Protein AF-A0A397TWY8-F1 (afdb_monomer)

Foldseek 3Di:
DDDDDPPPVVVVVVCVVVVHDDDDDPPPDVLVVVLVCQQSPPPPVRHDDPVVSVVSVCVVVPPPPPPVVVVVVVCVVCVVVPDPVPPPPPPPDD

Secondary structure (DSSP, 8-state):
--------HHHHHHHHHTT--PPPPTT--HHHHHHHHHHT-S-TT-PPPHHHHHHHHHHHTTS----HHHHHHHHHHHTTTS-TTS--------

InterPro domains:
  IPR011009 Protein kinase-like domain superfamily [SSF56112] (2-70)

Sequence (94 aa):
MLPSQSLNLYAIIIHIYKGGREIPVEGTPDSCIQLYKRCWNYDPNQPPELEEIQESLLNLSGKENFGTSKFDEFILYITPKISNSDIQLSTNSN

Solvent-accessible surface area (backbone atoms only — not comparable to full-atom values): 6191 Å² total; per-residue (Å²): 136,88,76,94,60,90,76,55,62,68,60,50,51,52,38,46,73,73,68,51,72,87,77,82,58,90,89,61,56,68,68,61,54,51,50,53,52,48,57,60,44,83,52,86,90,60,53,69,52,72,66,58,51,50,52,51,52,41,63,71,64,63,74,59,81,75,53,62,65,62,56,49,50,49,48,62,65,46,56,80,70,59,58,78,82,76,67,81,74,79,79,80,82,130

Nearest PDB structures (foldseek):
  4f4p-assembly1_A  TM=8.147E-01  e=1.293E-01  Homo sapiens
  6bl8-assembly2_B  TM=7.814E-01  e=1.132E-01  Homo sapiens
  5hu9-assembly1_A  TM=7.916E-01  e=1.479E-01  Homo sapiens
  7ybo-assembly1_A  TM=8.329E-01  e=2.885E-01  Homo sapiens
  5d10-assembly1_A  TM=7.409E-01  e=4.926E-01  Gallus gallus

Organism: NCBI:txid44941

Radius of gyration: 17.74 Å; Cα contacts (8 Å, |Δi|>4): 25; chains: 1; bounding box: 46×34×34 Å

Mean predicted aligned error: 14.89 Å

Structure (mmCIF, N/CA/C/O backbone):
data_AF-A0A397TWY8-F1
#
_entry.id   AF-A0A397TWY8-F1
#
loop_
_atom_site.group_PDB
_atom_site.id
_atom_site.type_symbol
_atom_site.label_atom_id
_atom_site.label_alt_id
_atom_site.label_comp_id
_atom_site.label_asym_id
_atom_site.label_entity_id
_atom_site.label_seq_id
_atom_site.pdbx_PDB_ins_code
_atom_site.Cartn_x
_atom_site.Cartn_y
_atom_site.Cartn_z
_atom_site.occupancy
_atom_site.B_iso_or_equiv
_atom_site.auth_seq_id
_atom_site.auth_comp_id
_atom_site.auth_asym_id
_atom_site.auth_atom_id
_atom_site.pdbx_PDB_model_num
ATOM 1 N N . MET A 1 1 ? -10.827 -13.482 -8.208 1.00 39.81 1 MET A N 1
ATOM 2 C CA . MET A 1 1 ? -10.309 -14.870 -8.178 1.00 39.81 1 MET A CA 1
ATOM 3 C C . MET A 1 1 ? -8.807 -14.810 -8.426 1.00 39.81 1 MET A C 1
ATOM 5 O O . MET A 1 1 ? -8.423 -14.418 -9.517 1.00 39.81 1 MET A O 1
ATOM 9 N N . LEU A 1 2 ? -7.968 -15.085 -7.419 1.00 43.66 2 LEU A N 1
ATOM 10 C CA . LEU A 1 2 ? -6.505 -15.109 -7.572 1.00 43.66 2 LEU A CA 1
ATOM 11 C C . LEU A 1 2 ? -6.040 -16.550 -7.823 1.00 43.66 2 LEU A C 1
ATOM 13 O O . LEU A 1 2 ? -6.226 -17.388 -6.940 1.00 43.66 2 LEU A O 1
ATOM 17 N N . PRO A 1 3 ? -5.433 -16.863 -8.981 1.00 51.25 3 PRO A N 1
ATOM 18 C CA . PRO A 1 3 ? -4.755 -18.125 -9.178 1.00 51.25 3 PRO A CA 1
ATOM 19 C C . PRO A 1 3 ? -3.271 -17.968 -8.838 1.00 51.25 3 PRO A C 1
ATOM 21 O O . PRO A 1 3 ? -2.538 -17.205 -9.462 1.00 51.25 3 PRO A O 1
ATOM 24 N N . SER A 1 4 ? -2.855 -18.750 -7.847 1.00 58.91 4 SER A N 1
ATOM 25 C CA . SER A 1 4 ? -1.511 -19.305 -7.707 1.00 58.91 4 SER A CA 1
ATOM 26 C C . SER A 1 4 ? -0.871 -19.593 -9.074 1.00 58.91 4 SER A C 1
ATOM 28 O O . SER A 1 4 ? -1.189 -20.580 -9.735 1.00 58.91 4 SER A O 1
ATOM 30 N N . GLN A 1 5 ? 0.036 -18.726 -9.502 1.00 54.97 5 GLN A N 1
ATOM 31 C CA . GLN A 1 5 ? 1.116 -19.066 -10.417 1.00 54.97 5 GLN A CA 1
ATOM 32 C C . GLN A 1 5 ? 2.356 -18.454 -9.792 1.00 54.97 5 GLN A C 1
ATOM 34 O O . GLN A 1 5 ? 2.296 -17.314 -9.336 1.00 54.97 5 GLN A O 1
ATOM 39 N N . SER A 1 6 ? 3.426 -19.243 -9.691 1.00 61.12 6 SER A N 1
ATOM 40 C CA . SER A 1 6 ? 4.745 -18.837 -9.198 1.00 61.12 6 SER A CA 1
ATOM 41 C C . SER A 1 6 ? 4.995 -17.348 -9.447 1.00 61.12 6 SER A C 1
ATOM 43 O O . SER A 1 6 ? 5.183 -16.908 -10.583 1.00 61.12 6 SER A O 1
ATOM 45 N N . LEU A 1 7 ? 4.905 -16.560 -8.377 1.00 61.97 7 LEU A N 1
ATOM 46 C CA . LEU A 1 7 ? 5.090 -15.124 -8.444 1.00 61.97 7 LEU A CA 1
ATOM 47 C C . LEU A 1 7 ? 6.565 -14.905 -8.783 1.00 61.97 7 LEU A C 1
ATOM 49 O O . LEU A 1 7 ? 7.442 -15.118 -7.945 1.00 61.97 7 LEU A O 1
ATOM 53 N N . ASN A 1 8 ? 6.855 -14.518 -10.024 1.00 83.50 8 ASN A N 1
ATOM 54 C CA . ASN A 1 8 ? 8.180 -14.032 -10.367 1.00 83.50 8 ASN A CA 1
ATOM 55 C C . ASN A 1 8 ? 8.381 -12.721 -9.596 1.00 83.50 8 ASN A C 1
ATOM 57 O O . ASN A 1 8 ? 7.934 -11.661 -10.031 1.00 83.50 8 ASN A O 1
ATOM 61 N N . LEU A 1 9 ? 9.029 -12.814 -8.433 1.00 84.19 9 LEU A N 1
ATOM 62 C CA . LEU A 1 9 ? 9.267 -11.689 -7.534 1.00 84.19 9 LEU A CA 1
ATOM 63 C C . LEU A 1 9 ? 9.917 -10.513 -8.272 1.00 84.19 9 LEU A C 1
ATOM 65 O O . LEU A 1 9 ? 9.551 -9.364 -8.050 1.00 84.19 9 LEU A O 1
ATOM 69 N N . TYR A 1 10 ? 10.815 -10.806 -9.213 1.00 88.19 10 TYR A N 1
ATOM 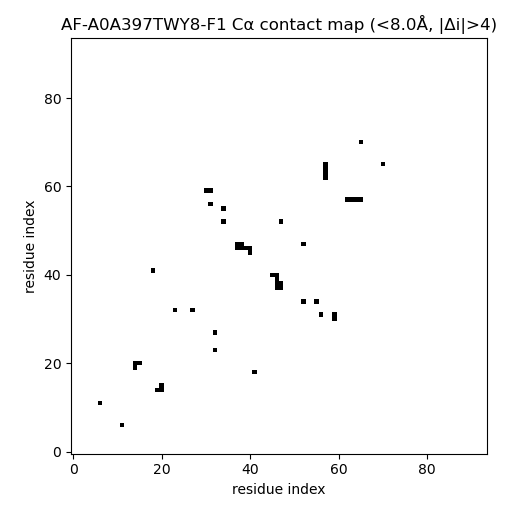70 C CA . TYR A 1 10 ? 11.471 -9.798 -10.037 1.00 88.19 10 TYR A CA 1
ATOM 71 C C . TYR A 1 10 ? 10.481 -9.055 -10.947 1.00 88.19 10 TYR A C 1
ATOM 73 O O . TYR A 1 10 ? 10.519 -7.829 -11.033 1.00 88.19 10 TYR A O 1
ATOM 81 N N . ALA A 1 11 ? 9.539 -9.768 -11.569 1.00 90.06 11 ALA A N 1
ATOM 82 C CA . ALA A 1 11 ? 8.483 -9.155 -12.374 1.00 90.06 11 ALA A CA 1
ATOM 83 C C . ALA A 1 11 ? 7.557 -8.260 -11.531 1.00 90.06 11 ALA A C 1
ATOM 85 O O . ALA A 1 11 ? 7.192 -7.173 -11.977 1.00 90.06 11 ALA A O 1
ATOM 86 N N . ILE A 1 12 ? 7.227 -8.675 -10.304 1.00 88.62 12 ILE A N 1
ATOM 87 C CA . ILE A 1 12 ? 6.420 -7.871 -9.371 1.00 88.62 12 ILE A CA 1
ATOM 88 C C . ILE A 1 12 ? 7.169 -6.610 -8.958 1.00 88.62 12 ILE A C 1
ATOM 90 O O . ILE A 1 12 ? 6.601 -5.524 -9.012 1.00 88.62 12 ILE A O 1
ATOM 94 N N . ILE A 1 13 ? 8.441 -6.741 -8.569 1.00 88.56 13 ILE A N 1
ATOM 95 C CA . ILE A 1 13 ? 9.271 -5.606 -8.155 1.00 88.56 13 ILE A CA 1
ATOM 96 C C . ILE A 1 13 ? 9.344 -4.584 -9.290 1.00 88.56 13 ILE A C 1
ATOM 98 O O . ILE A 1 13 ? 9.099 -3.403 -9.060 1.00 88.56 13 ILE A O 1
ATOM 102 N N . ILE A 1 14 ? 9.596 -5.029 -10.526 1.00 90.00 14 ILE A N 1
ATOM 103 C CA . ILE A 1 14 ? 9.599 -4.143 -11.699 1.00 90.00 14 ILE A CA 1
ATOM 104 C C . ILE A 1 14 ? 8.228 -3.496 -11.913 1.00 90.00 14 ILE A C 1
ATOM 106 O O . ILE A 1 14 ? 8.160 -2.306 -12.217 1.00 90.00 14 ILE A O 1
ATOM 110 N N . HIS A 1 15 ? 7.140 -4.256 -11.782 1.00 89.12 15 HIS A N 1
ATOM 111 C CA . HIS A 1 15 ? 5.784 -3.739 -11.955 1.00 89.12 15 HIS A CA 1
ATOM 112 C C . HIS A 1 15 ? 5.465 -2.640 -10.932 1.00 89.12 15 HIS A C 1
ATOM 114 O O . HIS A 1 15 ? 5.048 -1.553 -11.324 1.00 89.12 15 HIS A O 1
ATOM 120 N N . ILE A 1 16 ? 5.741 -2.882 -9.648 1.00 87.88 16 ILE A N 1
ATOM 121 C CA . ILE A 1 16 ? 5.523 -1.919 -8.560 1.00 87.88 16 ILE A CA 1
ATOM 122 C C . ILE A 1 16 ? 6.420 -0.689 -8.726 1.00 87.88 16 ILE A C 1
ATOM 124 O O . ILE A 1 16 ? 5.932 0.434 -8.580 1.00 87.88 16 ILE A O 1
ATOM 128 N N . TYR A 1 17 ? 7.697 -0.889 -9.078 1.00 86.25 17 TYR A N 1
ATOM 129 C CA . TYR A 1 17 ? 8.662 0.187 -9.333 1.00 86.25 17 TYR A CA 1
ATOM 130 C C . TYR A 1 17 ? 8.211 1.107 -10.474 1.00 86.25 17 TYR A C 1
ATOM 132 O O . TYR A 1 17 ? 8.377 2.320 -10.403 1.00 86.25 17 TYR A O 1
ATOM 140 N N . LYS A 1 18 ? 7.567 0.549 -11.505 1.00 88.88 18 LYS A N 1
ATOM 141 C CA . LYS A 1 18 ? 6.965 1.314 -12.609 1.00 88.88 18 LYS A CA 1
ATOM 142 C C . LYS A 1 18 ? 5.627 1.978 -12.251 1.00 88.88 18 LYS A C 1
ATOM 144 O O . LYS A 1 18 ? 4.982 2.536 -13.132 1.00 88.88 18 LYS A O 1
ATOM 149 N N . GLY A 1 19 ? 5.192 1.907 -10.993 1.00 85.75 19 GLY A N 1
ATOM 150 C CA . GLY A 1 19 ? 3.919 2.465 -10.533 1.00 85.75 19 GLY A CA 1
ATOM 151 C C . GLY A 1 19 ? 2.711 1.552 -10.751 1.00 85.75 19 GLY A C 1
ATOM 152 O O . GLY A 1 19 ? 1.583 1.969 -10.506 1.00 85.75 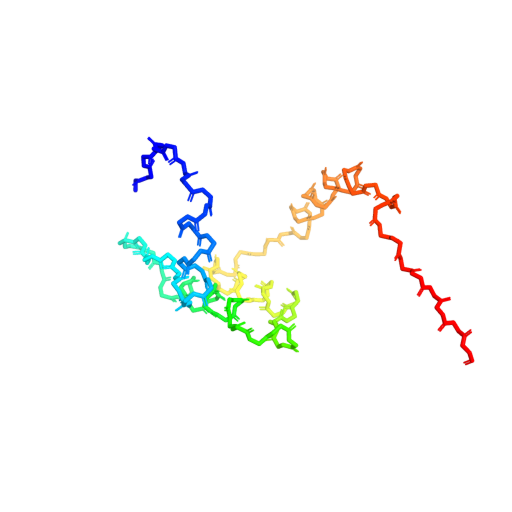19 GLY A O 1
ATOM 153 N N . GLY A 1 20 ? 2.919 0.307 -11.181 1.00 88.00 20 GLY A N 1
ATOM 154 C CA . GLY A 1 20 ? 1.858 -0.688 -11.283 1.00 88.00 20 GLY A CA 1
ATOM 155 C C . GLY A 1 20 ? 1.261 -1.025 -9.913 1.00 88.00 20 GLY A C 1
ATOM 156 O O . GLY A 1 20 ? 1.985 -1.136 -8.918 1.00 88.00 20 GLY A O 1
ATOM 157 N N . ARG A 1 21 ? -0.066 -1.146 -9.857 1.00 88.25 21 ARG A N 1
ATOM 158 C CA . ARG A 1 21 ? -0.869 -1.520 -8.680 1.00 88.25 21 ARG A CA 1
ATOM 159 C C . ARG A 1 21 ? -1.911 -2.543 -9.109 1.00 88.25 21 ARG A C 1
ATOM 161 O O . ARG A 1 21 ? -2.142 -2.702 -10.311 1.00 88.25 21 ARG A O 1
ATOM 168 N N . GLU A 1 22 ? -2.532 -3.239 -8.160 1.00 86.12 22 GLU A N 1
ATOM 169 C CA . GLU A 1 22 ? -3.584 -4.172 -8.534 1.00 86.12 22 GLU A CA 1
ATOM 170 C C . GLU A 1 22 ? -4.758 -3.470 -9.224 1.00 86.12 22 GLU A C 1
ATOM 172 O O . GLU A 1 22 ? -5.055 -2.290 -9.016 1.00 86.12 22 GLU A O 1
ATOM 177 N N . ILE A 1 23 ? -5.437 -4.236 -10.067 1.00 88.06 23 ILE A N 1
ATOM 178 C CA . ILE 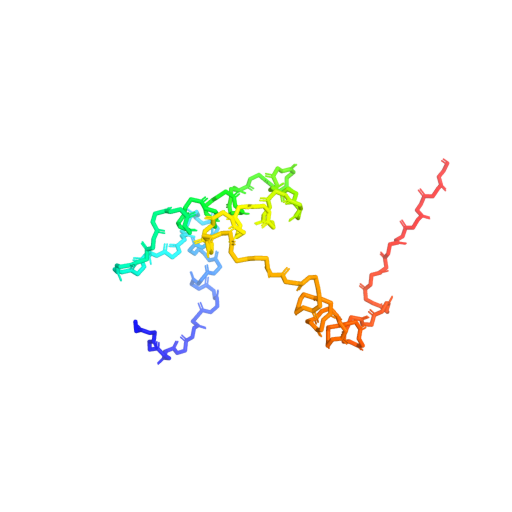A 1 23 ? -6.684 -3.815 -10.685 1.00 88.06 23 ILE A CA 1
ATOM 179 C C . ILE A 1 23 ? -7.798 -4.107 -9.671 1.00 88.06 23 ILE A C 1
ATOM 181 O O . ILE A 1 23 ? -7.855 -5.236 -9.170 1.00 88.06 23 ILE A O 1
ATOM 185 N N . PRO A 1 24 ? -8.679 -3.135 -9.366 1.00 88.00 24 PRO A N 1
ATOM 186 C CA . PRO A 1 24 ? -9.810 -3.375 -8.484 1.00 88.00 24 PRO A CA 1
ATOM 187 C C . PRO A 1 24 ? -10.633 -4.575 -8.955 1.00 88.00 24 PRO A C 1
ATOM 189 O O . PRO A 1 24 ? -10.918 -4.717 -10.145 1.00 88.00 24 PRO A O 1
ATOM 192 N N . VAL A 1 25 ? -11.035 -5.433 -8.020 1.00 89.81 25 VAL A N 1
ATOM 193 C CA . VAL A 1 25 ? -11.927 -6.553 -8.331 1.00 89.81 25 VAL A CA 1
ATOM 194 C C . VAL A 1 25 ? -13.333 -6.004 -8.562 1.00 89.81 25 VAL A C 1
ATOM 196 O O . VAL A 1 25 ? -13.793 -5.145 -7.810 1.00 89.81 25 VAL A O 1
ATOM 199 N N . GLU A 1 26 ? -14.027 -6.499 -9.584 1.00 89.38 26 GLU A N 1
ATOM 200 C CA . GLU A 1 26 ? -15.416 -6.121 -9.856 1.00 89.38 26 GLU A CA 1
ATOM 201 C C . GLU A 1 26 ? -16.303 -6.290 -8.610 1.00 89.38 26 GLU A C 1
ATOM 203 O O . GLU A 1 26 ? -16.219 -7.296 -7.902 1.00 89.38 26 GLU A O 1
ATOM 208 N N . GLY A 1 27 ? -17.120 -5.274 -8.317 1.00 85.19 27 GLY A N 1
ATOM 209 C CA . GLY A 1 27 ? -17.949 -5.215 -7.110 1.00 85.19 27 GLY A CA 1
ATOM 210 C C . GLY A 1 27 ? -17.229 -4.714 -5.851 1.00 85.19 27 GLY A C 1
ATOM 211 O O . GLY A 1 27 ? -17.866 -4.586 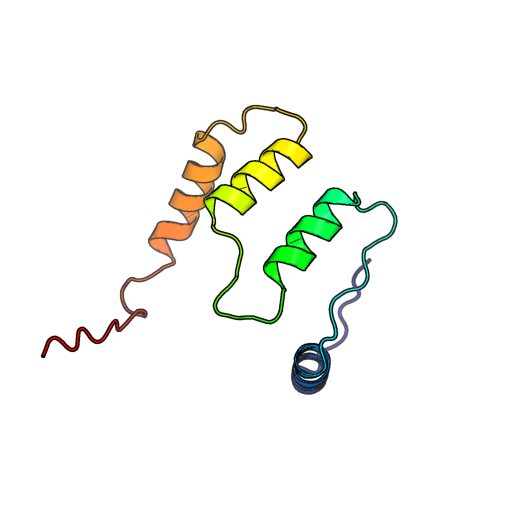-4.807 1.00 85.19 27 GLY A O 1
ATOM 212 N N . THR A 1 28 ? -15.932 -4.391 -5.923 1.00 84.12 28 THR A N 1
ATOM 213 C CA . THR A 1 28 ? -15.228 -3.715 -4.820 1.00 84.12 28 THR A CA 1
ATOM 214 C C . THR A 1 28 ? -15.779 -2.295 -4.647 1.00 84.12 28 THR A C 1
ATOM 216 O O . THR A 1 28 ? -15.799 -1.551 -5.628 1.00 84.12 28 THR A O 1
ATOM 219 N N . PRO A 1 29 ? -16.181 -1.878 -3.432 1.00 86.44 29 PRO A N 1
ATOM 220 C CA . PRO A 1 29 ? -16.665 -0.521 -3.199 1.00 86.44 29 PRO A CA 1
ATOM 221 C C . PRO A 1 29 ? -15.618 0.547 -3.547 1.00 86.44 29 PRO A C 1
ATOM 223 O O . PRO A 1 29 ? -14.458 0.438 -3.141 1.00 86.44 29 PRO A O 1
ATOM 226 N N . ASP A 1 30 ? -16.035 1.619 -4.228 1.00 84.56 30 ASP A N 1
ATOM 227 C CA . ASP A 1 30 ? -15.155 2.722 -4.656 1.00 84.56 30 ASP A CA 1
ATOM 228 C C . ASP A 1 30 ? -14.354 3.346 -3.516 1.00 84.56 30 ASP A C 1
ATOM 230 O O . ASP A 1 30 ? -13.216 3.780 -3.676 1.00 84.56 30 ASP A O 1
ATOM 234 N N . SER A 1 31 ? -14.948 3.390 -2.339 1.00 82.75 31 SER A N 1
ATOM 235 C CA . SER A 1 31 ? -14.363 3.962 -1.141 1.00 82.75 31 SER A CA 1
ATOM 236 C C . SER A 1 31 ? -13.236 3.078 -0.573 1.00 82.75 31 SER A C 1
ATOM 238 O O . SER A 1 31 ? -12.235 3.602 -0.086 1.00 82.75 31 SER A O 1
ATOM 240 N N . CYS A 1 32 ? -13.313 1.751 -0.736 1.00 83.94 32 CYS A N 1
ATOM 241 C CA . CYS A 1 32 ? -12.190 0.847 -0.460 1.00 83.94 32 CYS A CA 1
ATOM 242 C C . CYS A 1 32 ? -11.050 1.073 -1.468 1.00 83.94 32 CYS A C 1
ATOM 244 O O . CYS A 1 32 ? -9.884 1.145 -1.078 1.00 83.94 32 CYS A O 1
ATOM 246 N N . ILE A 1 33 ? -11.396 1.293 -2.744 1.00 87.75 33 ILE A N 1
ATOM 247 C CA . ILE A 1 33 ? -10.438 1.620 -3.812 1.00 87.75 33 ILE A CA 1
ATOM 248 C C . ILE A 1 33 ? -9.687 2.919 -3.520 1.00 87.75 33 ILE A C 1
ATOM 250 O O . ILE A 1 33 ? -8.472 2.998 -3.696 1.00 87.75 33 ILE A O 1
ATOM 254 N N . GLN A 1 34 ? -10.398 3.950 -3.073 1.00 86.88 34 GLN A N 1
ATOM 255 C CA . GLN A 1 34 ? -9.800 5.237 -2.726 1.00 86.88 34 GLN A CA 1
ATOM 256 C C . GLN A 1 34 ? -8.857 5.130 -1.527 1.00 86.88 34 GLN A C 1
ATOM 258 O O . GLN A 1 34 ? -7.776 5.718 -1.562 1.00 86.88 34 GLN A O 1
ATOM 263 N N . LEU A 1 35 ? -9.229 4.345 -0.510 1.00 87.75 35 LEU A N 1
ATOM 264 C CA . LEU A 1 35 ? -8.412 4.153 0.683 1.00 87.75 35 LEU A CA 1
ATOM 265 C C . LEU A 1 35 ? -7.051 3.547 0.338 1.00 87.75 35 LEU A C 1
ATOM 267 O O . LEU A 1 35 ? -6.019 4.148 0.632 1.00 87.75 35 LEU A O 1
ATOM 271 N N . TYR A 1 36 ? -7.024 2.399 -0.341 1.00 85.31 36 TYR A N 1
ATOM 272 C CA . TYR A 1 36 ? -5.743 1.766 -0.644 1.00 85.31 36 TYR A CA 1
ATOM 273 C C . TYR A 1 36 ? -4.917 2.579 -1.650 1.00 85.31 36 TYR A C 1
ATOM 275 O O . TYR A 1 36 ? -3.693 2.610 -1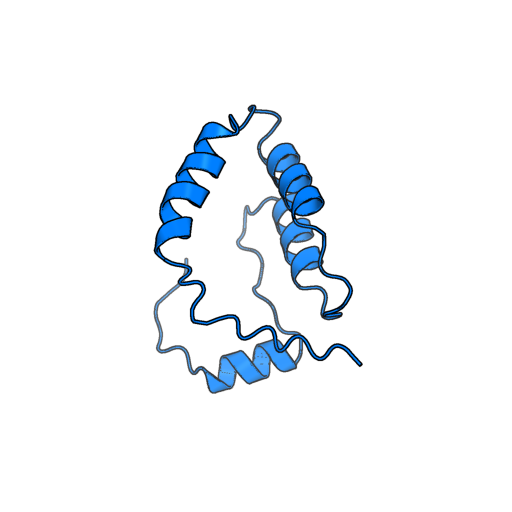.556 1.00 85.31 36 TYR A O 1
ATOM 283 N N . LYS A 1 37 ? -5.555 3.316 -2.576 1.00 86.50 37 LYS A N 1
ATOM 284 C CA . LYS A 1 37 ? -4.849 4.240 -3.480 1.00 86.50 37 LYS A CA 1
ATOM 285 C C . LYS A 1 37 ? -4.158 5.364 -2.714 1.00 86.50 37 LYS A C 1
ATOM 287 O O . LYS A 1 37 ? -3.041 5.725 -3.074 1.00 86.50 37 LYS A O 1
ATOM 292 N N . ARG A 1 38 ? -4.801 5.893 -1.668 1.00 85.19 38 ARG A N 1
ATOM 293 C CA . ARG A 1 38 ? -4.209 6.889 -0.766 1.00 85.19 38 ARG A CA 1
ATOM 294 C C . ARG A 1 38 ? -3.028 6.290 -0.004 1.00 85.19 38 ARG A C 1
ATOM 296 O O . ARG A 1 38 ? -1.965 6.897 0.002 1.00 85.19 38 ARG A O 1
ATOM 303 N N . CYS A 1 39 ? -3.175 5.081 0.539 1.00 85.31 39 CYS A N 1
ATOM 304 C CA . CYS A 1 39 ? -2.091 4.377 1.233 1.00 85.31 39 CYS A CA 1
ATOM 305 C C . CYS A 1 39 ? -0.887 4.059 0.330 1.00 85.31 39 CYS A C 1
ATOM 307 O O . CYS A 1 39 ? 0.244 4.032 0.799 1.00 85.31 39 CYS A O 1
ATOM 309 N N . TRP A 1 40 ? -1.120 3.814 -0.962 1.00 80.81 40 TRP A N 1
ATOM 310 C CA . TRP A 1 40 ? -0.077 3.492 -1.942 1.00 80.81 40 TRP A CA 1
ATOM 311 C C . TRP A 1 40 ? 0.467 4.675 -2.729 1.00 80.81 40 TRP A C 1
ATOM 313 O O . TRP A 1 40 ? 1.257 4.458 -3.665 1.00 80.81 40 TRP A O 1
ATOM 323 N N . ASN A 1 41 ? 0.046 5.897 -2.397 1.00 79.88 41 ASN A N 1
ATOM 324 C CA . ASN A 1 41 ? 0.626 7.077 -3.009 1.00 79.88 41 ASN A CA 1
ATOM 325 C C . ASN A 1 41 ? 2.147 7.031 -2.806 1.00 79.88 41 ASN A C 1
ATOM 327 O O . ASN A 1 41 ? 2.628 6.755 -1.713 1.00 79.88 41 ASN A O 1
ATOM 331 N N . TYR A 1 42 ? 2.896 7.199 -3.895 1.00 64.12 42 TYR A N 1
ATOM 332 C CA . TYR A 1 42 ? 4.314 6.833 -3.956 1.00 64.12 42 TYR A CA 1
ATOM 333 C C . TYR A 1 42 ? 5.202 7.685 -3.045 1.00 64.12 42 TYR A C 1
ATOM 335 O O . TYR A 1 42 ? 6.341 7.300 -2.815 1.00 64.12 42 TYR A O 1
ATOM 343 N N . ASP A 1 43 ? 4.713 8.817 -2.533 1.00 76.06 43 ASP A N 1
ATOM 344 C CA . ASP A 1 43 ? 5.476 9.643 -1.605 1.00 76.06 43 ASP A CA 1
ATOM 345 C C . ASP A 1 43 ? 5.608 8.938 -0.240 1.00 76.06 43 ASP A C 1
ATOM 347 O O . ASP A 1 43 ? 4.643 8.898 0.530 1.00 76.06 43 ASP A O 1
ATOM 351 N N . PRO A 1 44 ? 6.796 8.397 0.093 1.00 68.50 44 PRO A N 1
ATOM 352 C CA . PRO A 1 44 ? 7.009 7.681 1.345 1.00 68.50 44 PRO A CA 1
ATOM 353 C C . PRO A 1 44 ? 6.914 8.600 2.570 1.00 68.50 44 PRO A C 1
ATOM 355 O O . PRO A 1 44 ? 6.853 8.103 3.691 1.00 68.50 44 PRO A O 1
ATOM 358 N N . ASN A 1 45 ? 6.898 9.923 2.375 1.00 74.94 45 ASN A N 1
ATOM 359 C CA . ASN A 1 45 ? 6.749 10.905 3.446 1.00 74.94 45 ASN A CA 1
ATOM 360 C C . ASN A 1 45 ? 5.291 11.319 3.668 1.00 74.94 45 ASN A C 1
ATOM 362 O O . ASN A 1 45 ? 5.033 12.128 4.555 1.00 74.94 45 ASN A O 1
ATOM 366 N N . GLN A 1 46 ? 4.355 10.835 2.845 1.00 74.69 46 GLN A N 1
ATOM 367 C CA . GLN A 1 46 ? 2.938 11.198 2.908 1.00 74.69 46 GLN A CA 1
ATOM 368 C C . GLN A 1 46 ? 1.984 9.982 2.933 1.00 74.69 46 GLN A C 1
ATOM 370 O O . GLN A 1 46 ? 0.924 10.046 2.299 1.00 74.69 46 GLN A O 1
ATOM 375 N N . PRO A 1 47 ? 2.296 8.857 3.615 1.00 78.38 47 PRO A N 1
ATOM 376 C CA . PRO A 1 47 ? 1.260 7.873 3.885 1.00 78.38 47 PRO A CA 1
ATOM 377 C C . PRO A 1 47 ? 0.196 8.502 4.805 1.00 78.38 47 PRO A C 1
ATOM 379 O O . PRO A 1 47 ? 0.539 9.321 5.661 1.00 78.38 47 PRO A O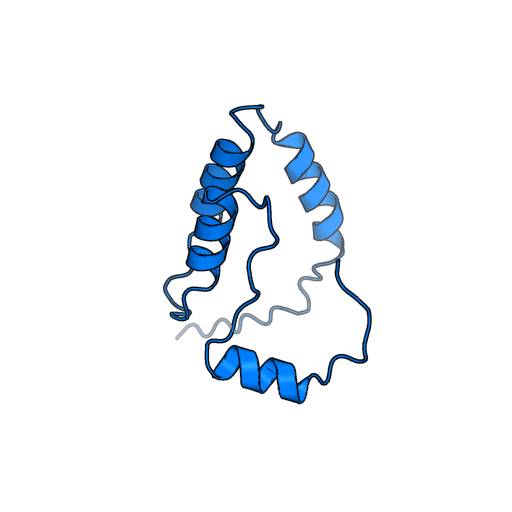 1
ATOM 382 N N . PRO A 1 48 ? -1.089 8.144 4.649 1.00 81.50 48 PRO A N 1
ATOM 383 C CA . PRO A 1 48 ? -2.112 8.539 5.609 1.00 81.50 48 PRO A CA 1
ATOM 384 C C . PRO A 1 48 ? -1.768 8.004 7.004 1.00 81.50 48 PRO A C 1
ATOM 386 O O . PRO A 1 48 ? -1.250 6.891 7.136 1.00 81.50 48 PRO A O 1
ATOM 389 N N . GLU A 1 49 ? -2.070 8.792 8.034 1.00 85.44 49 GLU A N 1
ATOM 390 C CA . GLU A 1 49 ? -1.906 8.377 9.428 1.00 85.44 49 GLU A CA 1
ATOM 391 C C . GLU A 1 49 ? -2.818 7.180 9.744 1.00 85.44 49 GLU A C 1
ATOM 393 O O . GLU A 1 49 ? -3.859 6.974 9.106 1.00 85.44 49 GLU A O 1
ATOM 398 N N . LEU A 1 50 ? -2.431 6.361 10.725 1.00 82.12 50 LEU A N 1
ATOM 399 C CA . LEU A 1 50 ? -3.184 5.155 11.085 1.00 82.12 50 LEU A CA 1
ATOM 400 C C . LEU A 1 50 ? -4.621 5.501 11.495 1.00 82.12 50 LEU A C 1
ATOM 402 O O . LEU A 1 50 ? -5.564 4.786 11.156 1.00 82.12 50 LEU A O 1
ATOM 406 N N . GLU A 1 51 ? -4.777 6.629 12.175 1.00 80.06 51 GLU A N 1
ATOM 407 C CA . GLU A 1 51 ? -6.035 7.202 12.619 1.00 80.06 51 GLU A CA 1
ATOM 408 C C . GLU A 1 51 ? -6.944 7.549 11.426 1.00 80.06 51 GLU A C 1
ATOM 410 O O . GLU A 1 51 ? -8.128 7.204 11.437 1.00 80.06 51 GLU A O 1
ATOM 415 N N . GLU A 1 52 ? -6.397 8.134 10.351 1.00 81.25 52 GLU A N 1
ATOM 416 C CA . GLU A 1 52 ? -7.146 8.434 9.118 1.00 81.25 52 GLU A CA 1
ATOM 417 C C . GLU A 1 52 ? -7.609 7.156 8.406 1.00 81.25 52 GLU A C 1
ATOM 419 O O . GLU A 1 52 ? -8.724 7.080 7.874 1.00 81.25 52 GLU A O 1
ATOM 424 N N . ILE A 1 53 ? -6.750 6.131 8.385 1.00 85.56 53 ILE A N 1
ATOM 425 C CA . ILE A 1 53 ? -7.081 4.823 7.814 1.00 85.56 53 ILE A CA 1
ATOM 426 C C . ILE A 1 53 ? -8.208 4.183 8.626 1.00 85.56 53 ILE A C 1
ATOM 428 O O . ILE A 1 53 ? -9.172 3.680 8.046 1.00 85.56 53 ILE A O 1
ATOM 432 N N . GLN A 1 54 ? -8.117 4.225 9.957 1.00 81.69 54 GLN A N 1
ATOM 433 C CA . GLN A 1 54 ? -9.131 3.685 10.856 1.00 81.69 54 GLN A CA 1
ATOM 434 C C . GLN A 1 54 ? -10.480 4.381 10.664 1.00 81.69 54 GLN A C 1
ATOM 436 O O . GLN A 1 54 ? -11.496 3.703 10.503 1.00 81.69 54 GLN A O 1
ATOM 441 N N . GLU A 1 55 ? -10.505 5.713 10.634 1.00 81.56 55 GLU A N 1
ATOM 442 C CA . GLU A 1 55 ? -11.728 6.476 10.387 1.00 81.56 55 GLU A CA 1
ATOM 443 C C . GLU A 1 55 ? -12.338 6.121 9.024 1.00 81.56 55 GLU A C 1
ATOM 445 O O . GLU A 1 55 ? -13.537 5.850 8.915 1.00 81.56 55 GLU A O 1
ATOM 450 N N . SER A 1 56 ? -11.504 6.038 7.986 1.00 83.00 56 SER A N 1
ATOM 451 C CA . SER A 1 56 ? -11.939 5.649 6.645 1.00 83.00 56 SER A CA 1
ATOM 452 C C . SER A 1 56 ? -12.559 4.250 6.640 1.00 83.00 56 SER A C 1
ATOM 454 O O . SER A 1 56 ? -13.634 4.062 6.077 1.00 83.00 56 SER A O 1
ATOM 456 N N . LEU A 1 57 ? -11.940 3.274 7.311 1.00 84.50 57 LEU A N 1
ATOM 457 C CA . LEU A 1 57 ? -12.462 1.908 7.429 1.00 84.50 57 LEU A CA 1
ATOM 458 C C . LEU A 1 57 ? -13.793 1.843 8.194 1.00 84.50 57 LEU A C 1
ATOM 460 O O . LEU A 1 57 ? -14.689 1.104 7.791 1.00 84.50 57 LEU A O 1
ATOM 464 N N . LEU A 1 58 ? -13.955 2.631 9.258 1.00 83.31 58 LEU A N 1
ATOM 465 C CA . LEU A 1 58 ? -15.213 2.723 10.012 1.00 83.31 58 LEU A CA 1
ATOM 466 C C . LEU A 1 58 ? -16.338 3.366 9.188 1.00 83.31 58 LEU A C 1
ATOM 468 O O . LEU A 1 58 ? -17.505 2.975 9.282 1.00 83.31 58 LEU A O 1
ATOM 472 N N . ASN A 1 59 ? -15.991 4.341 8.348 1.00 79.25 59 ASN A N 1
ATOM 473 C CA . ASN A 1 59 ? -16.929 4.952 7.413 1.00 79.25 59 ASN A CA 1
ATOM 474 C C . ASN A 1 59 ? -17.356 3.963 6.315 1.00 79.25 59 ASN A C 1
ATOM 476 O O . ASN A 1 59 ? -18.515 3.976 5.900 1.00 79.25 59 ASN A O 1
ATOM 480 N N . LEU A 1 60 ? -16.458 3.067 5.888 1.00 78.12 60 LEU A N 1
ATOM 481 C CA . LEU A 1 60 ? -16.753 1.985 4.942 1.00 78.12 60 LEU A CA 1
ATOM 482 C C . LEU A 1 60 ? -17.678 0.911 5.515 1.00 78.12 60 LEU A C 1
ATOM 484 O O . LEU A 1 60 ? -18.518 0.386 4.787 1.00 78.12 60 LEU A O 1
ATOM 488 N N . SER A 1 61 ? -17.526 0.578 6.798 1.00 71.06 61 SE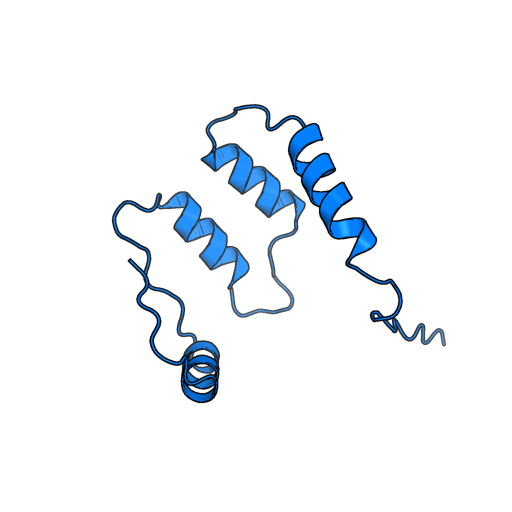R A N 1
ATOM 489 C CA . SER A 1 61 ? -18.326 -0.455 7.463 1.00 71.06 61 SER A CA 1
ATOM 490 C C . SER A 1 61 ? -19.722 0.016 7.874 1.00 71.06 61 SER A C 1
ATOM 492 O O . SER A 1 61 ? -20.490 -0.773 8.415 1.00 71.06 61 SER A O 1
ATOM 494 N N . GLY A 1 62 ? -20.071 1.282 7.611 1.00 63.75 62 GLY A N 1
ATOM 495 C CA . GLY A 1 62 ? -21.394 1.818 7.903 1.00 63.75 62 GLY A CA 1
ATOM 496 C C . GLY A 1 62 ? -21.679 1.901 9.401 1.00 63.75 62 GLY A C 1
ATOM 497 O O . GLY A 1 62 ? -22.675 1.355 9.849 1.00 63.75 62 GLY A O 1
ATOM 498 N N . LYS A 1 63 ? -20.826 2.587 10.182 1.00 54.16 63 LYS A N 1
ATOM 499 C CA . LYS A 1 63 ? -21.057 2.892 11.615 1.00 54.16 63 LYS A CA 1
ATOM 500 C C . LYS A 1 63 ? -21.588 1.711 12.443 1.00 54.16 63 LYS A C 1
ATOM 502 O O . LYS A 1 63 ? -22.390 1.893 13.357 1.00 54.16 63 LYS A O 1
ATOM 507 N N . GLU A 1 64 ? -21.107 0.504 12.195 1.00 54.00 64 GLU A N 1
ATOM 508 C CA . GLU A 1 64 ? -21.042 -0.459 13.282 1.00 54.00 64 GLU A CA 1
ATOM 509 C C . GLU A 1 64 ? -19.849 -0.029 14.127 1.00 54.00 64 GLU A C 1
ATOM 511 O O . GLU A 1 64 ? -18.735 0.081 13.612 1.00 54.00 64 GLU A O 1
ATOM 516 N N . ASN A 1 65 ? -20.085 0.298 15.402 1.00 54.62 65 ASN A N 1
ATOM 517 C CA . ASN A 1 65 ? -19.006 0.461 16.366 1.00 54.62 65 ASN A CA 1
ATOM 518 C C . ASN A 1 65 ? -18.209 -0.846 16.327 1.00 54.62 65 ASN A C 1
ATOM 520 O O . ASN A 1 65 ? -18.609 -1.824 16.959 1.00 54.62 65 ASN A O 1
ATOM 524 N N . PHE A 1 66 ? -17.114 -0.891 15.563 1.00 51.97 66 PHE A N 1
ATOM 525 C CA . PHE A 1 66 ? -16.086 -1.894 15.766 1.00 51.97 66 PHE A CA 1
ATOM 526 C C . PHE A 1 66 ? -15.606 -1.609 17.176 1.00 51.97 66 PHE A C 1
ATOM 528 O O . PHE A 1 66 ? -14.812 -0.695 17.388 1.00 51.97 66 PHE A O 1
ATOM 535 N N . GLY A 1 67 ? -16.203 -2.305 18.149 1.00 51.66 67 GLY A N 1
ATOM 536 C CA . GLY A 1 67 ? -15.769 -2.244 19.528 1.00 51.66 67 GLY A CA 1
ATOM 537 C C . GLY A 1 67 ? -14.261 -2.369 19.480 1.00 51.66 67 GLY A C 1
ATOM 538 O O . GLY A 1 67 ? -13.745 -3.287 18.833 1.00 51.66 67 GLY A O 1
ATOM 539 N N . THR A 1 68 ? -13.578 -1.398 20.083 1.00 56.09 68 THR A N 1
ATOM 540 C CA . THR A 1 68 ? -12.115 -1.353 20.181 1.00 56.09 68 THR A CA 1
ATOM 541 C C . THR A 1 68 ? -11.559 -2.740 20.509 1.00 56.09 68 THR A C 1
ATOM 543 O O . THR A 1 68 ? -10.581 -3.157 19.906 1.00 56.09 68 THR A O 1
ATOM 546 N N . SER A 1 69 ? -12.325 -3.535 21.269 1.00 60.81 69 SER A N 1
ATOM 547 C CA . SER A 1 69 ? -12.143 -4.961 21.549 1.00 60.81 69 SER A CA 1
ATOM 548 C C . SER A 1 69 ? -11.673 -5.846 20.388 1.00 60.81 69 SER A C 1
ATOM 550 O O . SER A 1 69 ? -10.883 -6.747 20.633 1.00 60.81 69 SER A O 1
ATOM 552 N N . LYS A 1 7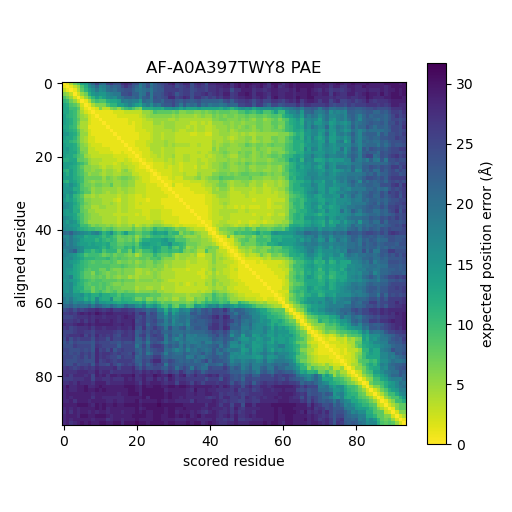0 ? -12.139 -5.657 19.144 1.00 60.28 70 LYS A N 1
ATOM 553 C CA . LYS A 1 70 ? -11.767 -6.548 18.023 1.00 60.28 70 LYS A CA 1
ATOM 554 C C . LYS A 1 70 ? -10.430 -6.165 17.388 1.00 60.28 70 LYS A C 1
ATOM 556 O O . LYS A 1 70 ? -9.700 -7.030 16.910 1.00 60.28 70 LYS A O 1
ATOM 561 N N . PHE A 1 71 ? -10.103 -4.874 17.400 1.00 66.75 71 PHE A N 1
ATOM 562 C CA . PHE A 1 71 ? -8.775 -4.400 17.024 1.00 66.75 71 PHE A CA 1
ATOM 563 C C . PHE A 1 71 ? -7.778 -4.656 18.157 1.00 66.75 71 PHE A C 1
ATOM 565 O O . PHE A 1 71 ? -6.671 -5.092 17.887 1.00 66.75 71 PHE A O 1
ATOM 572 N N . ASP A 1 72 ? -8.197 -4.512 19.414 1.00 66.50 72 ASP A N 1
ATOM 573 C CA . ASP A 1 72 ? -7.411 -4.867 20.597 1.00 66.50 72 ASP A CA 1
ATOM 574 C C . ASP A 1 72 ? -7.085 -6.368 20.617 1.00 66.50 72 ASP A C 1
ATOM 576 O O . ASP A 1 72 ? -5.958 -6.744 20.920 1.00 66.50 72 ASP A O 1
ATOM 580 N N . GLU A 1 73 ? -8.025 -7.236 20.227 1.00 70.19 73 GLU A N 1
ATOM 581 C CA . GLU A 1 73 ? -7.791 -8.677 20.049 1.00 70.19 73 GLU A CA 1
ATOM 582 C C . GLU A 1 73 ? -6.788 -8.958 18.918 1.00 70.19 73 GLU A C 1
ATOM 584 O O . GLU A 1 73 ? -5.890 -9.791 19.067 1.00 70.19 73 GLU A O 1
ATOM 589 N N . PHE A 1 74 ? -6.886 -8.222 17.806 1.00 74.38 74 PHE A N 1
ATOM 590 C CA . PHE A 1 74 ? -5.913 -8.293 16.719 1.00 74.38 74 PHE A CA 1
ATOM 591 C C . PHE A 1 74 ? -4.526 -7.818 17.176 1.00 74.38 74 PHE A C 1
ATOM 593 O O . PHE A 1 74 ? -3.546 -8.531 16.983 1.00 74.38 74 PHE A O 1
ATOM 600 N N . ILE A 1 75 ? -4.422 -6.675 17.856 1.00 73.38 75 ILE A N 1
ATOM 601 C CA . ILE A 1 75 ? -3.166 -6.169 18.416 1.00 73.38 75 ILE A CA 1
ATOM 602 C C . ILE A 1 75 ? -2.609 -7.153 19.445 1.00 73.38 75 ILE A C 1
ATOM 604 O O . ILE A 1 75 ? -1.428 -7.478 19.366 1.00 73.38 75 ILE A O 1
ATOM 608 N N . LEU A 1 76 ? -3.422 -7.727 20.334 1.00 73.25 76 LEU A N 1
ATOM 609 C CA . LEU A 1 76 ? -2.996 -8.752 21.294 1.00 73.25 76 LEU A CA 1
ATOM 610 C C . LEU A 1 76 ? -2.420 -9.993 20.596 1.00 73.25 76 LEU A C 1
ATOM 612 O O . LEU A 1 76 ? -1.469 -10.594 21.089 1.00 73.25 76 LEU A O 1
ATOM 616 N N . TYR A 1 77 ? -2.956 -10.358 19.432 1.00 71.00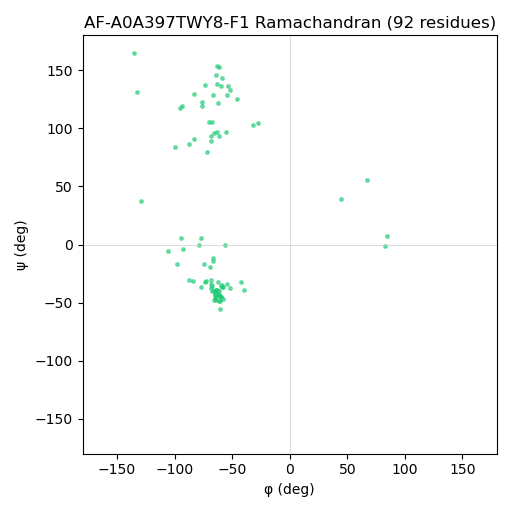 77 TYR A N 1
ATOM 617 C CA . TYR A 1 77 ? -2.443 -11.454 18.614 1.00 71.00 77 TYR A CA 1
ATOM 618 C C . TYR A 1 77 ? -1.121 -11.110 17.899 1.00 71.00 77 TYR A C 1
ATOM 620 O O . TYR A 1 77 ? -0.272 -11.986 17.709 1.00 71.00 77 TYR A O 1
ATOM 628 N N . ILE A 1 78 ? -0.914 -9.844 17.521 1.00 71.06 78 ILE A N 1
ATOM 629 C CA . ILE A 1 78 ? 0.290 -9.376 16.812 1.00 71.06 78 ILE A CA 1
ATOM 630 C C . ILE A 1 78 ? 1.428 -8.975 17.773 1.00 71.06 78 ILE A C 1
ATOM 632 O O . ILE A 1 78 ? 2.599 -9.175 17.449 1.00 71.06 78 ILE A O 1
ATOM 636 N N . THR A 1 79 ? 1.115 -8.487 18.976 1.00 67.75 79 THR A N 1
ATOM 637 C CA . THR A 1 79 ? 2.082 -7.969 19.970 1.00 67.75 79 THR A CA 1
ATOM 638 C C . THR A 1 79 ? 3.160 -8.990 20.383 1.00 67.75 79 THR A C 1
ATOM 640 O O . THR A 1 79 ? 4.314 -8.593 20.513 1.00 67.75 79 THR A O 1
ATOM 643 N N . PRO A 1 80 ? 2.885 -10.306 20.516 1.00 60.44 80 PRO A N 1
ATOM 644 C CA . PRO A 1 80 ? 3.925 -11.298 20.797 1.00 60.44 80 PRO A CA 1
ATOM 645 C C . PRO A 1 80 ? 4.823 -11.616 19.590 1.00 60.44 80 PRO A C 1
ATOM 647 O O . PRO A 1 80 ? 5.873 -12.230 19.766 1.00 60.44 80 PRO A O 1
ATOM 650 N N . LYS A 1 81 ? 4.402 -11.271 18.362 1.00 56.34 81 LYS A N 1
ATOM 651 C CA . LYS A 1 81 ? 5.109 -11.608 17.112 1.00 56.34 81 LYS A CA 1
ATOM 652 C C . LYS A 1 81 ? 5.991 -10.485 16.575 1.00 56.34 81 LYS A C 1
ATOM 654 O O . LYS A 1 81 ? 6.867 -10.763 15.761 1.00 56.34 81 LYS A O 1
ATOM 659 N N . ILE A 1 82 ? 5.802 -9.253 17.041 1.00 57.22 82 ILE A N 1
ATOM 660 C CA . ILE A 1 82 ? 6.758 -8.167 16.822 1.00 57.22 82 ILE A CA 1
ATOM 661 C C . ILE A 1 82 ? 7.771 -8.250 17.962 1.00 57.22 82 ILE A C 1
ATOM 663 O O . ILE A 1 82 ? 7.603 -7.650 19.020 1.00 57.22 82 ILE A O 1
ATOM 667 N N . SER A 1 83 ? 8.813 -9.060 17.781 1.00 47.53 83 SER A N 1
ATOM 668 C CA . SER A 1 83 ? 9.961 -8.989 18.676 1.00 47.53 83 SER A CA 1
ATOM 669 C C . SER A 1 83 ? 10.572 -7.595 18.540 1.00 47.53 83 SER A C 1
ATOM 671 O O . SER A 1 83 ? 11.020 -7.212 17.460 1.00 47.53 83 SER A O 1
ATOM 673 N N . ASN A 1 84 ? 10.650 -6.854 19.648 1.00 54.09 84 ASN A N 1
ATOM 674 C CA . ASN A 1 84 ? 11.418 -5.605 19.750 1.00 54.09 84 ASN A CA 1
ATOM 675 C C . ASN A 1 84 ? 12.914 -5.781 19.388 1.00 54.09 84 ASN A C 1
ATOM 677 O O . ASN A 1 84 ? 13.664 -4.813 19.433 1.00 54.09 84 ASN A O 1
ATOM 681 N N . SER A 1 85 ? 13.370 -6.993 19.043 1.00 55.06 85 SER A N 1
ATOM 682 C CA . SER A 1 85 ? 14.731 -7.265 18.572 1.00 55.06 85 SER A CA 1
ATOM 683 C C . SER A 1 85 ? 15.052 -6.711 17.185 1.00 55.06 85 SER A C 1
ATOM 685 O O . SER A 1 85 ? 16.234 -6.569 16.882 1.00 55.06 85 SER A O 1
ATOM 687 N N . ASP A 1 86 ? 14.050 -6.396 16.354 1.00 55.22 86 ASP A N 1
ATOM 688 C CA . ASP A 1 86 ? 14.301 -6.106 14.932 1.00 55.22 86 ASP A CA 1
ATOM 689 C C . ASP A 1 86 ? 14.209 -4.611 14.576 1.00 55.22 86 ASP A C 1
ATOM 691 O O . ASP A 1 86 ? 14.567 -4.217 13.466 1.00 55.22 86 ASP A O 1
ATOM 695 N N . ILE A 1 87 ? 13.815 -3.748 15.522 1.00 57.09 87 ILE A N 1
ATOM 696 C CA . ILE A 1 87 ? 13.927 -2.292 15.366 1.00 57.09 87 ILE A CA 1
ATOM 697 C C . ILE A 1 87 ? 15.173 -1.823 16.118 1.00 57.09 87 ILE A C 1
ATOM 699 O O . ILE A 1 87 ? 15.109 -1.350 17.251 1.00 57.09 87 ILE A O 1
ATOM 703 N N . GLN A 1 88 ? 16.331 -1.920 15.465 1.00 46.78 88 GLN A N 1
ATOM 704 C CA . GLN A 1 88 ? 17.495 -1.124 15.851 1.00 46.78 88 GLN A CA 1
ATOM 705 C C . GLN A 1 88 ? 17.232 0.336 15.450 1.00 46.78 88 GLN A C 1
ATOM 707 O O . GLN A 1 88 ? 17.705 0.810 14.418 1.00 46.78 88 GLN A O 1
ATOM 712 N N . LEU A 1 89 ? 16.452 1.062 16.255 1.00 50.84 89 LEU A N 1
ATOM 713 C CA . LEU A 1 89 ? 16.505 2.522 16.267 1.00 50.84 89 LEU A CA 1
ATOM 714 C C . LEU A 1 89 ? 17.869 2.894 16.852 1.00 50.84 89 LEU A C 1
ATOM 716 O O . LEU A 1 89 ? 18.036 2.964 18.067 1.00 50.84 89 LEU A O 1
ATOM 720 N N . SER A 1 90 ? 18.867 3.106 15.991 1.00 45.50 90 SER A N 1
ATOM 721 C CA . SER A 1 90 ? 20.092 3.779 16.406 1.00 45.50 90 SER A CA 1
ATOM 722 C C . SER A 1 90 ? 19.717 5.201 16.821 1.00 45.50 90 SER A C 1
ATOM 724 O O . SER A 1 90 ? 19.563 6.091 15.982 1.00 45.50 90 SER A O 1
ATOM 726 N N . THR A 1 91 ? 19.532 5.419 18.119 1.00 48.22 91 THR A N 1
ATOM 727 C CA . THR A 1 91 ? 19.478 6.753 18.706 1.00 48.22 91 THR A CA 1
ATOM 728 C C . THR A 1 91 ? 20.873 7.362 18.600 1.00 48.22 91 THR A C 1
ATOM 730 O O . THR A 1 91 ? 21.692 7.212 19.503 1.00 48.22 91 THR A O 1
ATOM 733 N N . ASN A 1 92 ? 21.167 8.041 17.493 1.00 49.00 92 ASN A N 1
ATOM 734 C CA . ASN A 1 92 ? 22.266 8.998 17.481 1.00 49.00 92 ASN A CA 1
ATOM 735 C C . ASN A 1 92 ? 21.738 10.319 18.049 1.00 49.00 92 ASN A C 1
ATOM 737 O O . ASN A 1 92 ? 21.208 11.151 17.317 1.00 49.00 92 ASN A O 1
ATOM 741 N N . SER A 1 93 ? 21.873 10.487 19.366 1.00 50.78 93 SER A N 1
ATOM 742 C CA . SER A 1 93 ? 21.962 11.814 19.978 1.00 50.78 93 SER A CA 1
ATOM 743 C C . SER A 1 93 ? 23.365 12.361 19.725 1.00 50.78 93 SER A C 1
ATOM 745 O O . SER A 1 93 ? 24.338 11.733 20.138 1.00 50.78 93 SER A O 1
ATOM 747 N N . ASN A 1 94 ? 23.444 13.525 19.081 1.00 45.75 94 ASN A N 1
ATOM 748 C CA . ASN A 1 94 ? 24.561 14.466 19.191 1.00 45.75 94 ASN A CA 1
ATOM 749 C C . ASN A 1 94 ? 24.037 15.748 19.833 1.00 45.75 94 ASN A C 1
ATOM 751 O O . ASN A 1 94 ? 22.894 16.129 19.488 1.00 45.75 94 ASN A O 1
#

pLDDT: mean 72.44, std 14.8, range [39.81, 90.06]